Protein AF-A0A7C7RKL3-F1 (afdb_monomer_lite)

Radius of gyration: 15.56 Å; chains: 1; bounding box: 52×34×31 Å

Structure (mmCIF, N/CA/C/O backbone):
data_AF-A0A7C7RKL3-F1
#
_entry.id   AF-A0A7C7RKL3-F1
#
loop_
_atom_site.group_PDB
_atom_site.id
_atom_site.type_symbol
_atom_site.label_atom_id
_atom_site.label_alt_id
_atom_site.label_comp_id
_atom_site.label_asym_id
_atom_site.label_entity_id
_atom_site.label_seq_id
_atom_site.pdbx_PDB_ins_code
_atom_site.Cartn_x
_atom_site.Cartn_y
_atom_site.Cartn_z
_atom_site.occupancy
_atom_site.B_iso_or_equiv
_atom_site.auth_seq_id
_atom_site.auth_comp_id
_atom_site.auth_asym_id
_atom_site.auth_atom_id
_atom_site.pdbx_PDB_model_num
ATOM 1 N N . MET A 1 1 ? -32.865 -13.870 8.752 1.00 42.44 1 MET A N 1
ATOM 2 C CA . MET A 1 1 ? -31.622 -13.382 8.124 1.00 42.44 1 MET A CA 1
ATOM 3 C C . MET A 1 1 ? -31.147 -12.213 8.963 1.00 42.44 1 MET A C 1
ATOM 5 O O . MET A 1 1 ? -31.797 -11.178 8.935 1.00 42.44 1 MET A O 1
ATOM 9 N N . SER A 1 2 ? -30.137 -12.415 9.810 1.00 45.03 2 SER A N 1
ATOM 10 C CA . SER A 1 2 ? -29.565 -11.319 10.596 1.00 45.03 2 SER A CA 1
ATOM 11 C C . SER A 1 2 ? -28.885 -10.349 9.639 1.00 45.03 2 SER A C 1
ATOM 13 O O . SER A 1 2 ? -28.107 -10.783 8.789 1.00 45.03 2 SER A O 1
ATOM 15 N N . SER A 1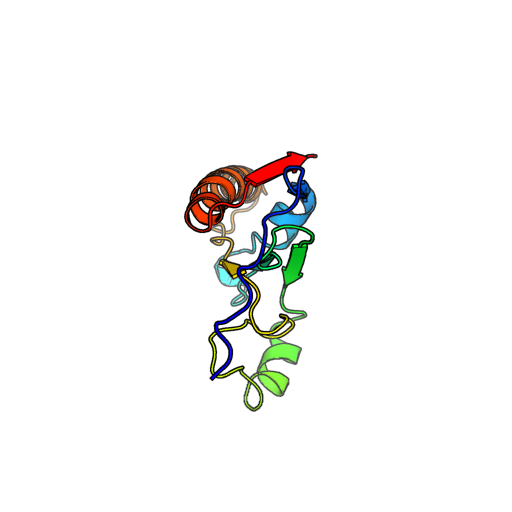 3 ? -29.214 -9.063 9.737 1.00 48.38 3 SER A N 1
ATOM 16 C CA . SER A 1 3 ? -28.476 -8.012 9.040 1.00 48.38 3 SER A CA 1
ATOM 17 C C . SER A 1 3 ? -26.987 -8.164 9.358 1.00 48.38 3 SER A C 1
ATOM 19 O O . SER A 1 3 ? -26.672 -8.392 10.530 1.00 48.38 3 SER A O 1
ATOM 21 N N . PRO A 1 4 ? -26.078 -8.061 8.371 1.00 55.41 4 PRO A N 1
ATOM 22 C CA . PRO A 1 4 ? -24.654 -8.048 8.664 1.00 55.41 4 PRO A CA 1
ATOM 23 C C . PRO A 1 4 ? -24.394 -6.919 9.658 1.00 55.41 4 PRO A C 1
ATOM 25 O O . PRO A 1 4 ? -24.821 -5.778 9.450 1.00 55.41 4 PRO A O 1
ATOM 28 N N . GLU A 1 5 ? -23.784 -7.276 10.783 1.00 65.62 5 GLU A N 1
ATOM 29 C CA . GLU A 1 5 ? -23.384 -6.331 11.813 1.00 65.62 5 GLU A CA 1
ATOM 30 C C . GLU A 1 5 ? -22.536 -5.251 11.134 1.00 65.62 5 GLU A C 1
ATOM 32 O O . GLU A 1 5 ? -21.587 -5.558 10.411 1.00 65.62 5 GLU A O 1
ATOM 37 N N . LYS A 1 6 ? -22.935 -3.982 11.265 1.00 70.25 6 LYS A N 1
ATOM 38 C CA . LYS A 1 6 ? -22.188 -2.883 10.649 1.00 70.25 6 LYS A CA 1
ATOM 39 C C . LYS A 1 6 ? -20.807 -2.845 11.296 1.00 70.25 6 LYS A C 1
ATOM 41 O O . LYS A 1 6 ? -20.705 -2.524 12.477 1.00 70.25 6 LYS A O 1
ATOM 46 N N . ILE A 1 7 ? -19.770 -3.168 10.526 1.00 76.06 7 ILE A N 1
ATOM 47 C CA . ILE A 1 7 ? -18.382 -3.083 10.978 1.00 76.06 7 ILE A CA 1
ATOM 48 C C . ILE A 1 7 ? -18.099 -1.616 11.305 1.00 76.06 7 ILE A C 1
ATOM 50 O O . ILE A 1 7 ? -18.236 -0.741 10.448 1.00 76.06 7 ILE A O 1
ATOM 54 N N . LYS A 1 8 ? -17.781 -1.338 12.570 1.00 79.94 8 LYS A N 1
ATOM 55 C CA . LYS A 1 8 ? -17.426 0.006 13.023 1.00 79.94 8 LYS A CA 1
ATOM 56 C C . LYS A 1 8 ? -15.937 0.236 12.723 1.00 79.94 8 LYS A C 1
ATOM 58 O O . LYS A 1 8 ? -15.138 -0.604 13.128 1.00 79.94 8 LYS A O 1
ATOM 63 N N . PRO A 1 9 ? -15.555 1.351 12.078 1.00 79.06 9 PRO A N 1
ATOM 64 C CA . PRO A 1 9 ? -14.151 1.710 11.901 1.00 79.06 9 PRO A CA 1
ATOM 65 C C . PRO A 1 9 ? -13.417 1.862 13.238 1.00 79.06 9 PRO A C 1
ATOM 67 O O . PRO A 1 9 ? -14.017 2.260 14.244 1.00 79.06 9 PRO A O 1
ATOM 70 N N . ALA A 1 10 ? -12.113 1.592 13.230 1.00 79.31 10 ALA A N 1
ATOM 71 C CA . ALA A 1 10 ? -11.224 1.834 14.357 1.00 79.31 10 ALA A CA 1
ATOM 72 C C . ALA A 1 10 ? -11.249 3.311 14.794 1.00 79.31 10 ALA A C 1
ATOM 74 O O . ALA A 1 10 ? -11.361 4.224 13.978 1.00 79.31 10 ALA A O 1
ATOM 75 N N . ASP A 1 11 ? -11.091 3.560 16.098 1.00 78.50 11 ASP A N 1
ATOM 76 C CA . ASP A 1 11 ? -11.174 4.916 16.666 1.00 78.50 11 ASP A CA 1
ATOM 77 C C . ASP A 1 11 ? -9.961 5.810 16.309 1.00 78.50 11 ASP A C 1
ATOM 79 O O . ASP A 1 11 ? -9.947 6.999 16.634 1.00 78.50 11 ASP A O 1
ATOM 83 N N . LYS A 1 12 ? -8.910 5.256 15.685 1.00 87.44 12 LYS A N 1
ATOM 84 C CA . LYS A 1 12 ? -7.691 5.976 15.278 1.00 87.44 12 LYS A CA 1
ATOM 85 C C . LYS A 1 12 ? -7.217 5.510 13.900 1.00 87.44 12 LYS A C 1
ATOM 87 O O . LYS A 1 12 ? -7.364 4.325 13.607 1.00 87.44 12 LYS A O 1
ATOM 92 N N . PRO A 1 13 ? -6.557 6.385 13.114 1.00 89.75 13 PRO A N 1
ATOM 93 C CA . PRO A 1 13 ? -5.961 5.988 11.845 1.00 89.75 13 PRO A CA 1
ATOM 94 C C . PRO A 1 13 ? -4.941 4.861 12.021 1.00 89.75 13 PRO A C 1
ATOM 96 O O . PRO A 1 13 ? -4.077 4.915 12.908 1.00 89.75 13 PRO A O 1
ATOM 99 N N . LEU A 1 14 ? -5.010 3.865 11.143 1.00 95.06 14 LEU A N 1
ATOM 100 C CA . LEU A 1 14 ? -4.070 2.751 11.126 1.00 95.06 14 LEU A CA 1
ATOM 101 C C . LEU A 1 14 ? -2.685 3.233 10.700 1.00 95.06 14 LEU A C 1
ATOM 103 O O . LEU A 1 14 ? -2.528 3.912 9.687 1.00 95.06 14 LEU A O 1
ATOM 107 N N . LYS A 1 15 ? -1.651 2.857 11.446 1.00 97.69 15 LYS A N 1
ATOM 108 C CA . LYS A 1 15 ? -0.272 3.207 11.094 1.00 97.69 15 LYS A CA 1
ATOM 109 C C . LYS A 1 15 ? 0.306 2.157 10.156 1.00 97.69 15 LYS A C 1
ATOM 111 O O . LYS A 1 15 ? 0.481 1.021 10.578 1.00 97.69 15 LYS A O 1
ATOM 116 N N . VAL A 1 16 ? 0.651 2.548 8.934 1.00 97.69 16 VAL A N 1
ATOM 117 C CA . VAL A 1 16 ? 1.291 1.674 7.939 1.00 97.69 16 VAL A CA 1
ATOM 118 C C . VAL A 1 16 ? 2.740 2.104 7.755 1.00 97.69 16 VAL A C 1
ATOM 120 O O . VAL A 1 16 ? 3.019 3.279 7.519 1.00 97.69 16 VAL A O 1
ATOM 123 N N . LYS A 1 17 ? 3.678 1.162 7.856 1.00 98.12 17 LYS A N 1
ATOM 124 C CA . LYS A 1 17 ? 5.104 1.463 7.688 1.00 98.12 17 LYS A CA 1
ATOM 125 C C . LYS A 1 17 ? 5.474 1.639 6.219 1.00 98.12 17 LYS A C 1
ATOM 127 O O . LYS A 1 17 ? 5.158 0.796 5.379 1.00 98.12 17 LYS A O 1
ATOM 132 N N . LYS A 1 18 ? 6.248 2.677 5.912 1.00 97.62 18 LYS A N 1
ATOM 133 C CA . LYS A 1 18 ? 6.815 2.919 4.581 1.00 97.62 18 LYS A CA 1
ATOM 134 C C . LYS A 1 18 ? 7.753 1.791 4.159 1.00 97.62 18 LYS A C 1
ATOM 136 O O . LYS A 1 18 ? 7.762 1.405 2.993 1.00 97.62 18 LYS A O 1
ATOM 141 N N . SER A 1 19 ? 8.487 1.215 5.111 1.00 97.00 19 SER A N 1
ATOM 142 C CA . SER A 1 19 ? 9.307 0.017 4.891 1.00 97.00 19 SER A CA 1
ATOM 143 C C . SER A 1 19 ? 8.489 -1.204 4.447 1.00 97.00 19 SER A C 1
ATOM 145 O O . SER A 1 19 ? 8.969 -1.992 3.635 1.00 97.00 19 SER A O 1
ATOM 147 N N . ASP A 1 20 ? 7.237 -1.341 4.882 1.00 97.56 20 ASP A N 1
ATOM 148 C CA . ASP A 1 20 ? 6.353 -2.416 4.424 1.00 97.56 20 ASP A CA 1
ATOM 149 C C . ASP A 1 20 ? 5.814 -2.160 3.010 1.00 97.56 20 ASP A C 1
ATOM 151 O O . ASP A 1 20 ? 5.792 -3.082 2.198 1.00 97.56 20 ASP A O 1
ATOM 155 N N . ILE A 1 21 ? 5.505 -0.903 2.665 1.00 97.38 21 ILE A N 1
ATOM 156 C CA . ILE A 1 21 ? 5.184 -0.506 1.278 1.00 97.38 21 ILE A CA 1
ATOM 157 C C . ILE A 1 21 ? 6.384 -0.763 0.355 1.00 97.38 21 ILE A C 1
ATOM 159 O O . ILE A 1 21 ? 6.238 -1.212 -0.781 1.00 97.38 21 ILE A O 1
ATOM 163 N N . PHE A 1 22 ? 7.602 -0.512 0.838 1.00 96.00 22 PHE A N 1
ATOM 164 C CA . PHE A 1 22 ? 8.823 -0.828 0.102 1.00 96.00 22 PHE A CA 1
ATOM 165 C C . PHE A 1 22 ? 8.950 -2.328 -0.167 1.00 96.00 22 PHE A C 1
ATOM 167 O O . PHE A 1 22 ? 9.251 -2.727 -1.293 1.00 96.00 22 PHE A O 1
ATOM 174 N N . ARG A 1 23 ? 8.658 -3.176 0.826 1.00 93.75 23 ARG A N 1
ATOM 175 C CA . ARG A 1 23 ? 8.686 -4.641 0.674 1.00 93.75 23 ARG A CA 1
ATOM 176 C C . ARG A 1 23 ? 7.675 -5.157 -0.351 1.00 93.75 23 ARG A C 1
ATOM 178 O O . ARG A 1 23 ? 7.985 -6.130 -1.030 1.00 93.75 23 ARG A O 1
ATOM 185 N N . THR A 1 24 ? 6.516 -4.516 -0.484 1.00 95.06 24 THR A N 1
ATOM 186 C CA . THR A 1 24 ? 5.476 -4.893 -1.458 1.00 95.06 24 THR A CA 1
ATOM 187 C C . THR A 1 24 ? 5.647 -4.231 -2.825 1.00 95.06 24 THR A C 1
ATOM 189 O O . THR A 1 24 ? 5.044 -4.677 -3.795 1.00 95.06 24 THR A O 1
ATOM 192 N N . THR A 1 25 ? 6.488 -3.200 -2.939 1.00 94.94 25 THR A N 1
ATOM 193 C CA . THR A 1 25 ? 6.832 -2.563 -4.219 1.00 94.94 25 THR A CA 1
ATOM 194 C C . THR A 1 25 ? 7.943 -3.363 -4.898 1.00 94.94 25 THR A C 1
ATOM 196 O O . THR A 1 25 ? 9.134 -3.128 -4.669 1.00 94.94 25 THR A O 1
ATOM 199 N N . LEU A 1 26 ? 7.537 -4.364 -5.678 1.00 92.19 26 LEU A N 1
ATOM 200 C CA . LEU A 1 26 ? 8.421 -5.311 -6.360 1.00 92.19 26 LEU A CA 1
ATOM 201 C C . LEU A 1 26 ? 8.794 -4.845 -7.773 1.00 92.19 26 LEU A C 1
ATOM 203 O O . LEU A 1 26 ? 8.120 -4.001 -8.355 1.00 92.19 26 LEU A O 1
ATOM 207 N N . ALA A 1 27 ? 9.872 -5.405 -8.321 1.00 91.25 27 ALA A N 1
ATOM 208 C CA . ALA A 1 27 ? 10.272 -5.157 -9.702 1.00 91.25 27 ALA A CA 1
ATOM 209 C C . ALA A 1 27 ? 9.277 -5.800 -10.680 1.00 91.25 27 ALA A C 1
ATOM 211 O O . ALA A 1 27 ? 8.834 -6.928 -10.463 1.00 91.25 27 ALA A O 1
ATOM 212 N N . ASP A 1 28 ? 8.964 -5.123 -11.779 1.00 89.56 28 ASP A N 1
ATOM 213 C CA . ASP A 1 28 ? 8.050 -5.612 -12.821 1.00 89.56 28 ASP A CA 1
ATOM 214 C C . ASP A 1 28 ? 8.490 -6.946 -13.457 1.00 89.56 28 ASP A C 1
ATOM 216 O O . ASP A 1 28 ? 7.669 -7.812 -13.766 1.00 89.56 28 ASP A O 1
ATOM 220 N N . ASN A 1 29 ? 9.798 -7.159 -13.576 1.00 85.31 29 ASN A N 1
ATOM 221 C CA . ASN A 1 29 ? 10.390 -8.358 -14.160 1.00 85.31 29 ASN A CA 1
ATOM 222 C C . ASN A 1 29 ? 10.459 -9.564 -13.207 1.00 85.31 29 ASN A C 1
ATOM 224 O O . ASN A 1 29 ? 10.835 -10.657 -13.636 1.00 85.31 29 ASN A O 1
ATOM 228 N N . CYS A 1 30 ? 10.099 -9.406 -11.927 1.00 82.31 30 CYS A N 1
ATOM 229 C CA . CYS A 1 30 ? 10.197 -10.500 -10.962 1.00 82.31 30 CYS A CA 1
ATOM 230 C C . CYS A 1 30 ? 9.014 -11.472 -11.028 1.00 82.31 30 CYS A C 1
ATOM 232 O O . CYS A 1 30 ? 9.057 -12.496 -10.354 1.00 82.31 30 CYS A O 1
ATOM 234 N N . GLY A 1 31 ? 7.964 -11.152 -11.800 1.00 76.38 31 GLY A N 1
ATOM 235 C CA . GLY A 1 31 ? 6.765 -11.977 -11.990 1.00 76.38 31 GLY A CA 1
ATOM 236 C C . GLY A 1 31 ? 5.901 -12.171 -10.734 1.00 76.38 31 GLY A C 1
ATOM 237 O O . GLY A 1 31 ? 5.022 -13.036 -10.713 1.00 76.38 31 GLY A O 1
ATOM 238 N N . ASN A 1 32 ? 6.155 -11.385 -9.686 1.00 82.69 32 ASN A N 1
ATOM 239 C CA . ASN A 1 32 ? 5.419 -11.378 -8.428 1.00 82.69 32 ASN A CA 1
ATOM 240 C C . ASN A 1 32 ? 4.762 -10.012 -8.202 1.00 82.69 32 ASN A C 1
ATOM 242 O O . ASN A 1 32 ? 5.278 -8.984 -8.631 1.00 82.69 32 ASN A O 1
ATOM 246 N N . LEU A 1 33 ? 3.644 -10.018 -7.478 1.00 86.81 33 LEU A N 1
ATOM 247 C CA . LEU A 1 33 ? 2.915 -8.825 -7.050 1.00 86.81 33 LEU A CA 1
ATOM 248 C C . LEU A 1 33 ? 2.925 -8.778 -5.524 1.00 86.81 33 LEU A C 1
ATOM 250 O O . LEU A 1 33 ? 2.806 -9.824 -4.882 1.00 86.81 33 LEU A O 1
ATOM 254 N N . GLY A 1 34 ? 3.101 -7.591 -4.951 1.00 92.25 34 GLY A N 1
ATOM 255 C CA . GLY A 1 34 ? 3.031 -7.378 -3.509 1.00 92.25 34 GLY A CA 1
ATOM 256 C C . GLY A 1 34 ? 1.728 -6.692 -3.119 1.00 92.25 34 GLY A C 1
ATOM 257 O O . GLY A 1 34 ? 1.253 -5.806 -3.826 1.00 92.25 34 GLY A O 1
ATOM 258 N N . TYR A 1 35 ? 1.172 -7.072 -1.971 1.00 95.06 35 TYR A N 1
ATOM 259 C CA . TYR A 1 35 ? -0.081 -6.525 -1.461 1.00 95.06 35 TYR A CA 1
ATOM 260 C C . TYR A 1 35 ? 0.041 -6.085 -0.006 1.00 95.06 35 TYR A C 1
ATOM 262 O O . TYR A 1 35 ? 0.768 -6.683 0.792 1.00 95.06 35 TYR A O 1
ATOM 270 N N . LEU A 1 36 ? -0.745 -5.074 0.346 1.00 96.69 36 LEU A N 1
ATOM 271 C CA . LEU A 1 36 ? -1.088 -4.757 1.727 1.00 96.69 36 LEU A CA 1
ATOM 272 C C . LEU A 1 36 ? -2.531 -5.182 1.972 1.00 96.69 36 LEU A C 1
ATOM 274 O O . LEU A 1 36 ? -3.444 -4.681 1.315 1.00 96.69 36 LEU A O 1
ATOM 278 N N . GLY A 1 37 ? -2.721 -6.117 2.899 1.00 96.19 37 GLY A N 1
ATOM 279 C CA . GLY A 1 37 ? -4.039 -6.499 3.388 1.00 96.19 37 GLY A CA 1
ATOM 280 C C . GLY A 1 37 ? -4.414 -5.637 4.585 1.00 96.19 37 GLY A C 1
ATOM 281 O O . GLY A 1 37 ? -3.654 -5.593 5.549 1.00 96.19 37 GLY A O 1
ATOM 282 N N . ILE A 1 38 ? -5.572 -4.986 4.545 1.00 96.44 38 ILE A N 1
ATOM 283 C CA . ILE A 1 38 ? -6.111 -4.146 5.620 1.00 96.44 38 ILE A CA 1
ATOM 284 C C . ILE A 1 38 ? -7.397 -4.780 6.147 1.00 96.44 38 ILE A C 1
ATOM 286 O O . ILE A 1 38 ? -8.267 -5.179 5.365 1.00 96.44 38 ILE A O 1
ATOM 290 N N . ALA A 1 39 ? -7.504 -4.887 7.472 1.00 95.38 39 ALA A N 1
ATOM 291 C CA . ALA A 1 39 ? -8.697 -5.409 8.122 1.00 95.38 39 ALA A CA 1
ATOM 292 C C . ALA A 1 39 ? -9.929 -4.551 7.761 1.00 95.38 39 ALA A C 1
ATOM 294 O O . ALA A 1 39 ? -9.793 -3.337 7.597 1.00 95.38 39 ALA A O 1
ATOM 295 N N . PRO A 1 40 ? -11.140 -5.129 7.661 1.00 94.44 40 PRO A N 1
ATOM 296 C CA . PRO A 1 40 ? -12.346 -4.381 7.279 1.00 94.44 40 PRO A CA 1
ATOM 297 C C . PRO A 1 40 ? -12.710 -3.216 8.205 1.00 94.44 40 PRO A C 1
ATOM 299 O O . PRO A 1 40 ? -13.391 -2.283 7.795 1.00 94.44 40 PRO A O 1
ATOM 302 N N . ASP A 1 41 ? -12.279 -3.276 9.462 1.00 93.69 41 ASP A N 1
ATOM 303 C CA . ASP A 1 41 ? -12.452 -2.219 10.460 1.00 93.69 41 ASP A CA 1
ATOM 304 C C . ASP A 1 41 ? -11.263 -1.242 10.516 1.00 93.69 41 ASP A C 1
ATOM 306 O O . ASP A 1 41 ? -11.307 -0.261 11.257 1.00 93.69 41 ASP A O 1
ATOM 310 N N . GLY A 1 42 ? -10.196 -1.489 9.750 1.00 93.75 42 GLY A N 1
ATOM 311 C CA . GLY A 1 42 ? -8.960 -0.711 9.779 1.00 93.75 42 GLY A CA 1
ATOM 312 C C . GLY A 1 42 ? -8.142 -0.871 11.064 1.00 93.75 42 GLY A C 1
ATOM 313 O O . GLY A 1 42 ? -7.298 -0.024 11.342 1.00 93.75 42 GLY A O 1
ATOM 314 N N . SER A 1 43 ? -8.371 -1.914 11.866 1.00 94.50 43 SER A N 1
ATOM 315 C CA . SER A 1 43 ? -7.628 -2.138 13.117 1.00 94.50 43 SER A CA 1
ATOM 316 C C . SER A 1 43 ? -6.190 -2.615 12.893 1.00 94.50 43 SER A C 1
ATOM 318 O O . SER A 1 43 ? -5.290 -2.274 13.664 1.00 94.50 43 SER A O 1
ATOM 320 N N . GLU A 1 44 ? -5.965 -3.377 11.823 1.00 96.25 44 GLU A N 1
ATOM 321 C CA . GLU A 1 44 ? -4.707 -4.059 11.536 1.00 96.25 44 GLU A CA 1
ATOM 322 C C . GLU A 1 44 ? -4.399 -4.069 10.033 1.00 96.25 44 GLU A C 1
ATOM 324 O O . GLU A 1 44 ? -5.287 -3.959 9.183 1.00 96.25 44 GLU A O 1
ATOM 329 N N . TYR A 1 45 ? -3.117 -4.241 9.699 1.00 97.31 45 TYR A N 1
ATOM 330 C CA . TYR A 1 45 ? -2.685 -4.584 8.347 1.00 97.31 45 TYR A CA 1
ATOM 331 C C . TYR A 1 45 ? -1.659 -5.716 8.376 1.00 97.31 45 TYR A C 1
ATOM 333 O O . TYR A 1 45 ? -0.980 -5.940 9.380 1.00 97.31 45 TYR A O 1
ATOM 341 N N . HIS A 1 46 ? -1.503 -6.398 7.246 1.00 95.00 46 HIS A N 1
ATOM 342 C CA . HIS A 1 46 ? -0.397 -7.317 7.020 1.00 95.00 46 HIS A CA 1
ATOM 343 C C . HIS A 1 46 ? 0.156 -7.184 5.599 1.00 95.00 46 HIS A C 1
ATOM 345 O O . HIS A 1 46 ? -0.470 -6.637 4.690 1.00 95.00 46 HIS A O 1
ATOM 351 N N . VAL A 1 47 ? 1.372 -7.689 5.431 1.00 94.62 47 VAL A N 1
ATOM 352 C CA . VAL A 1 47 ? 2.145 -7.625 4.194 1.00 94.62 47 VAL A CA 1
ATOM 353 C C . VAL A 1 47 ? 2.089 -8.979 3.503 1.00 94.62 47 VAL A C 1
ATOM 355 O O . VAL A 1 47 ? 2.493 -9.982 4.091 1.00 94.62 47 VAL A O 1
ATOM 358 N N . VAL A 1 48 ? 1.648 -9.000 2.246 1.00 90.69 48 VAL A N 1
ATOM 359 C CA . VAL A 1 48 ? 1.654 -10.197 1.399 1.00 90.69 48 VAL A CA 1
ATOM 360 C C . VAL A 1 48 ? 2.666 -9.989 0.284 1.00 90.69 48 VAL A C 1
ATOM 362 O O . VAL A 1 48 ? 2.480 -9.165 -0.608 1.00 90.69 48 VAL A O 1
ATOM 365 N N . VAL A 1 49 ? 3.757 -10.746 0.330 1.00 84.56 49 VAL A N 1
ATOM 366 C CA . VAL A 1 49 ? 4.781 -10.766 -0.718 1.00 84.56 49 VAL A CA 1
ATOM 367 C C . VAL A 1 49 ? 5.059 -12.231 -1.039 1.00 84.56 49 VAL A C 1
ATOM 369 O O . VAL A 1 49 ? 5.297 -13.002 -0.106 1.00 84.56 49 VAL A O 1
ATOM 372 N N . PRO A 1 50 ? 5.023 -12.658 -2.311 1.00 71.69 50 PRO A N 1
ATOM 373 C CA . PRO A 1 50 ? 5.335 -14.033 -2.659 1.00 71.69 50 PRO A CA 1
ATOM 374 C C . PRO A 1 50 ? 6.765 -14.384 -2.244 1.00 71.69 50 PRO A C 1
ATOM 376 O O . PRO A 1 50 ? 7.711 -13.665 -2.570 1.00 71.69 50 PRO A O 1
ATOM 379 N N . VAL A 1 51 ? 6.922 -15.515 -1.559 1.00 57.34 51 VAL A N 1
ATOM 380 C CA . VAL A 1 51 ? 8.223 -16.163 -1.381 1.00 57.34 51 VAL A CA 1
ATOM 381 C C . VAL A 1 51 ? 8.508 -16.925 -2.670 1.00 57.34 51 VAL A C 1
ATOM 383 O O . VAL A 1 51 ? 7.748 -17.828 -2.996 1.00 57.34 51 VAL A O 1
ATOM 386 N N . ASP A 1 52 ? 9.547 -16.503 -3.391 1.00 54.97 52 ASP A N 1
ATOM 387 C CA . ASP A 1 52 ? 10.151 -17.091 -4.597 1.00 54.97 52 ASP A CA 1
ATOM 388 C C . ASP A 1 52 ? 9.202 -17.724 -5.643 1.00 54.97 52 ASP A C 1
ATOM 390 O O . ASP A 1 52 ? 8.451 -18.674 -5.411 1.00 54.97 52 ASP A O 1
ATOM 394 N N . LEU A 1 53 ? 9.301 -17.245 -6.881 1.00 49.72 53 LEU A N 1
ATOM 395 C CA . LEU A 1 53 ? 8.451 -17.668 -7.992 1.00 49.72 53 LEU A CA 1
ATOM 396 C C . LEU A 1 53 ? 8.577 -19.178 -8.298 1.00 49.72 53 LEU A C 1
ATOM 398 O O . LEU A 1 53 ? 7.626 -19.780 -8.809 1.00 49.72 53 LEU A O 1
ATOM 402 N N . GLN A 1 54 ? 9.697 -19.812 -7.925 1.00 49.09 54 GLN A N 1
ATOM 403 C CA . GLN A 1 54 ? 9.873 -21.267 -8.023 1.00 49.09 54 GLN A CA 1
ATOM 404 C C . GLN A 1 54 ? 9.034 -22.059 -7.004 1.00 49.09 54 GLN A C 1
ATOM 406 O O . GLN A 1 54 ? 8.498 -23.111 -7.353 1.00 49.09 54 GLN A O 1
ATOM 411 N N . LEU A 1 55 ? 8.844 -21.547 -5.785 1.00 52.22 55 LEU A N 1
ATOM 412 C CA . LEU A 1 55 ? 7.978 -22.169 -4.773 1.00 52.22 55 LEU A CA 1
ATOM 413 C C . LEU A 1 55 ? 6.503 -21.870 -5.059 1.00 52.22 55 LEU A C 1
ATOM 415 O O . LEU A 1 55 ? 5.647 -22.753 -4.974 1.00 52.22 55 LEU A O 1
ATOM 419 N N . ALA A 1 56 ? 6.205 -20.642 -5.488 1.00 50.19 56 ALA A N 1
ATOM 420 C CA . ALA A 1 56 ? 4.847 -20.226 -5.795 1.00 50.19 56 ALA A CA 1
ATOM 421 C C . ALA A 1 56 ? 4.256 -20.962 -7.008 1.00 50.19 56 ALA A C 1
ATOM 423 O O . ALA A 1 56 ? 3.080 -21.293 -6.969 1.00 50.19 56 ALA A O 1
ATOM 424 N N . ARG A 1 57 ? 5.015 -21.279 -8.069 1.00 49.47 57 ARG A N 1
ATOM 425 C CA . ARG A 1 57 ? 4.476 -22.041 -9.222 1.00 49.47 57 ARG A CA 1
ATOM 426 C C . ARG A 1 57 ? 4.035 -23.464 -8.860 1.00 49.47 57 ARG A C 1
ATOM 428 O O . ARG A 1 57 ? 3.050 -23.935 -9.419 1.00 49.47 57 ARG A O 1
ATOM 435 N N . GLY A 1 58 ? 4.717 -24.117 -7.917 1.00 49.50 58 GLY A N 1
ATOM 436 C CA . GLY A 1 58 ? 4.333 -25.446 -7.425 1.00 49.50 58 GLY A CA 1
ATOM 437 C C . GLY A 1 58 ? 3.112 -25.435 -6.498 1.00 49.50 58 GLY A C 1
ATOM 438 O O . GLY A 1 58 ? 2.371 -26.411 -6.457 1.00 49.50 58 GLY A O 1
ATOM 439 N N . VAL A 1 59 ? 2.872 -24.325 -5.786 1.00 52.16 59 VAL A N 1
ATOM 440 C CA . VAL A 1 59 ? 1.797 -24.196 -4.781 1.00 52.16 59 VAL A CA 1
ATOM 441 C C . VAL A 1 59 ? 0.555 -23.452 -5.316 1.00 52.16 59 VAL A C 1
ATOM 443 O O . VAL A 1 59 ? -0.569 -23.781 -4.939 1.00 52.16 59 VAL A O 1
ATOM 446 N N . LYS A 1 60 ? 0.720 -22.487 -6.236 1.00 48.41 60 LYS A N 1
ATOM 447 C CA . LYS A 1 60 ? -0.354 -21.633 -6.798 1.00 48.41 60 LYS A CA 1
ATOM 448 C C . LYS A 1 60 ? -1.376 -22.391 -7.646 1.00 48.41 60 LYS A C 1
ATOM 450 O O . LYS A 1 60 ? -2.478 -21.887 -7.817 1.00 48.41 60 LYS A O 1
ATOM 455 N N . ALA A 1 61 ? -1.047 -23.567 -8.178 1.00 48.75 61 ALA A N 1
ATOM 456 C CA . ALA A 1 61 ? -1.914 -24.241 -9.145 1.00 48.75 61 ALA A CA 1
ATOM 457 C C . ALA A 1 61 ? -3.221 -24.813 -8.552 1.00 48.75 61 ALA A C 1
ATOM 459 O O . ALA A 1 61 ? -4.104 -25.169 -9.324 1.00 48.75 61 ALA A O 1
ATOM 460 N N . LEU A 1 62 ? -3.364 -24.919 -7.221 1.00 48.81 62 LEU A N 1
ATOM 461 C CA . LEU A 1 62 ? -4.481 -25.667 -6.616 1.00 48.81 62 LEU A CA 1
ATOM 462 C C . LEU A 1 62 ? -5.323 -24.917 -5.568 1.00 48.81 62 LEU A C 1
ATOM 464 O O . LEU A 1 62 ? -6.407 -25.395 -5.265 1.00 48.81 62 LEU A O 1
ATOM 468 N N . ASN A 1 63 ? -4.889 -23.768 -5.032 1.00 57.25 63 ASN A N 1
ATOM 469 C CA . ASN A 1 63 ? -5.540 -23.140 -3.864 1.00 57.25 63 ASN A CA 1
ATOM 470 C C . ASN A 1 63 ? -5.677 -21.609 -3.967 1.00 57.25 63 ASN A C 1
ATOM 472 O O . ASN A 1 63 ? -5.442 -20.900 -2.987 1.00 57.25 63 ASN A O 1
ATOM 476 N N . GLN A 1 64 ? -5.998 -21.067 -5.143 1.00 61.06 64 GLN A N 1
ATOM 477 C CA . GLN A 1 64 ? -6.303 -19.638 -5.234 1.00 61.06 64 GLN A CA 1
ATOM 478 C C . GLN A 1 64 ? -7.716 -19.388 -4.669 1.00 61.06 64 GLN A C 1
ATOM 480 O O . GLN A 1 64 ? -8.649 -20.053 -5.122 1.00 61.06 64 GLN A O 1
ATOM 485 N N . PRO A 1 65 ? -7.890 -18.494 -3.676 1.00 66.19 65 PRO A N 1
ATOM 486 C CA . PRO A 1 65 ? -9.212 -18.166 -3.145 1.00 66.19 65 PRO A CA 1
ATOM 487 C C . PRO A 1 65 ? -10.151 -17.652 -4.244 1.00 66.19 65 PRO A C 1
ATOM 489 O O . PRO A 1 65 ? -9.735 -16.897 -5.123 1.00 66.19 65 PRO A O 1
ATOM 492 N N . ASP A 1 66 ? -11.421 -18.048 -4.189 1.00 75.06 66 ASP A N 1
ATOM 493 C CA . ASP A 1 66 ? -12.457 -17.693 -5.170 1.00 75.06 66 ASP A CA 1
ATOM 494 C C . ASP A 1 66 ? -13.007 -16.266 -4.999 1.00 75.06 66 ASP A C 1
ATOM 496 O O . ASP A 1 66 ? -13.711 -15.753 -5.867 1.00 75.06 66 ASP A O 1
ATOM 500 N N . ASP A 1 67 ? -12.662 -15.609 -3.895 1.00 76.50 67 ASP A N 1
ATOM 501 C CA . ASP A 1 67 ? -13.120 -14.271 -3.522 1.00 76.50 67 ASP A CA 1
ATOM 502 C C . ASP A 1 67 ? -12.120 -13.151 -3.850 1.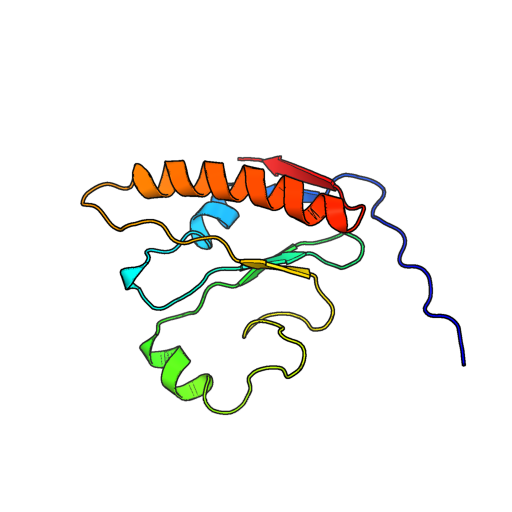00 76.50 67 ASP A C 1
ATOM 504 O O . ASP A 1 67 ? -12.319 -12.004 -3.450 1.00 76.50 67 ASP A O 1
ATOM 508 N N . GLY A 1 68 ? -11.045 -13.472 -4.577 1.00 74.00 68 GLY A N 1
ATOM 509 C CA . GLY A 1 68 ? -10.013 -12.508 -4.962 1.00 74.00 68 GLY A CA 1
ATOM 510 C C . GLY A 1 68 ? -8.968 -12.221 -3.879 1.00 74.00 68 GLY A C 1
ATOM 511 O O . GLY A 1 68 ? -8.092 -11.386 -4.103 1.00 74.00 68 GLY A O 1
ATOM 512 N N . THR A 1 69 ? -9.006 -12.914 -2.734 1.00 85.31 69 THR A N 1
ATOM 513 C CA . THR A 1 69 ? -7.946 -12.831 -1.714 1.00 85.31 69 THR A CA 1
ATOM 514 C C . THR A 1 69 ? -6.609 -13.323 -2.301 1.00 85.31 69 THR A C 1
ATOM 516 O O . THR A 1 69 ? -6.553 -14.425 -2.857 1.00 85.31 69 THR A O 1
ATOM 519 N N . PRO A 1 70 ? -5.503 -12.560 -2.189 1.00 85.38 70 PRO A N 1
ATOM 520 C CA . PRO A 1 70 ? -4.203 -13.016 -2.666 1.00 85.38 70 PRO A CA 1
ATOM 521 C C . PRO A 1 70 ? -3.707 -14.212 -1.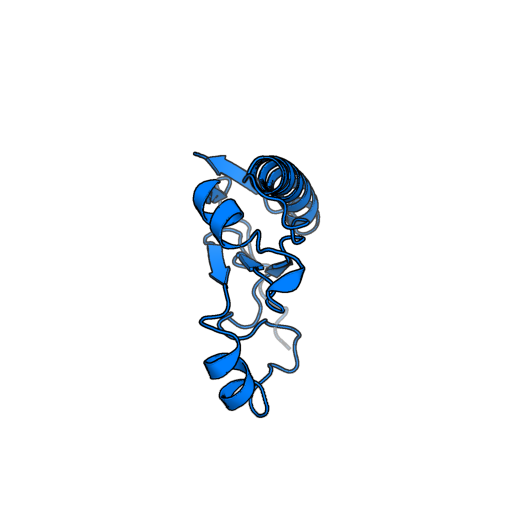844 1.00 85.38 70 PRO A C 1
ATOM 523 O O . PRO A 1 70 ? -4.055 -14.389 -0.677 1.00 85.38 70 PRO A O 1
ATOM 526 N N . PHE A 1 71 ? -2.849 -15.041 -2.439 1.00 80.88 71 PHE A N 1
ATOM 527 C CA . PHE A 1 71 ? -2.257 -16.177 -1.733 1.00 80.88 71 PHE A CA 1
ATOM 528 C C . PHE A 1 71 ? -1.433 -15.700 -0.525 1.00 80.88 71 PHE A C 1
ATOM 530 O O . PHE A 1 71 ? -0.517 -14.895 -0.683 1.00 80.88 71 PHE A O 1
ATOM 537 N N . GLY A 1 72 ? -1.750 -16.214 0.667 1.00 82.50 72 GLY A N 1
ATOM 538 C CA . GLY A 1 72 ? -1.186 -15.745 1.939 1.00 82.50 72 GLY A CA 1
ATOM 539 C C . GLY A 1 72 ? -2.003 -14.645 2.626 1.00 82.50 72 GLY A C 1
ATOM 540 O O . GLY A 1 72 ? -1.623 -14.217 3.711 1.00 82.50 72 GLY A O 1
ATOM 541 N N . GLY A 1 73 ? -3.113 -14.212 2.022 1.00 87.56 73 GLY A N 1
ATOM 542 C CA . GLY A 1 73 ? -4.068 -13.289 2.621 1.00 87.56 73 GLY A CA 1
ATOM 543 C C . GLY A 1 73 ? -5.142 -13.972 3.477 1.00 87.56 73 GLY A C 1
ATOM 544 O O . GLY A 1 73 ? -5.439 -15.160 3.351 1.00 87.56 73 GLY A O 1
ATOM 545 N N . TYR A 1 74 ? -5.759 -13.174 4.337 1.00 90.94 74 TYR A N 1
ATOM 546 C CA . TYR A 1 74 ? -6.983 -13.442 5.080 1.00 90.94 74 TYR A CA 1
ATOM 547 C C . TYR A 1 74 ? -8.245 -13.076 4.288 1.00 90.94 74 TYR A C 1
ATOM 549 O O . TYR A 1 74 ? -8.365 -11.975 3.741 1.00 90.94 74 TYR A O 1
ATOM 557 N N . ARG A 1 75 ? -9.211 -13.997 4.276 1.00 90.12 75 ARG A N 1
ATOM 558 C CA . ARG A 1 75 ? -10.525 -13.825 3.647 1.00 90.12 75 ARG A CA 1
ATOM 559 C C . ARG A 1 75 ? -11.287 -12.640 4.241 1.00 90.12 75 ARG A C 1
ATOM 561 O O . ARG A 1 75 ? -11.304 -12.450 5.455 1.00 90.12 75 ARG A O 1
ATOM 568 N N . GLY A 1 76 ? -11.953 -11.878 3.376 1.00 89.38 76 GLY A N 1
ATOM 569 C CA . GLY A 1 76 ? -12.804 -10.749 3.763 1.00 89.38 76 GLY A CA 1
ATOM 570 C C . GLY A 1 76 ? -12.055 -9.455 4.081 1.00 89.38 76 GLY A C 1
ATOM 571 O O . GLY A 1 76 ? -12.712 -8.462 4.355 1.00 89.38 76 GLY A O 1
ATOM 572 N N . TRP A 1 77 ? -10.720 -9.445 4.031 1.00 94.38 77 TRP A N 1
ATOM 573 C CA . TRP A 1 77 ? -9.904 -8.234 4.163 1.00 94.38 77 TRP A CA 1
ATOM 574 C C . TRP A 1 77 ? -9.827 -7.466 2.839 1.00 94.38 77 TRP A C 1
ATOM 576 O O . TRP A 1 77 ? -10.042 -8.024 1.762 1.00 94.38 77 TRP A O 1
ATOM 586 N N . HIS A 1 78 ? -9.474 -6.184 2.912 1.00 94.19 78 HIS A N 1
ATOM 587 C CA . HIS A 1 78 ? -9.241 -5.353 1.735 1.00 94.19 78 HIS A CA 1
ATOM 588 C C . HIS A 1 78 ? -7.782 -5.465 1.294 1.00 94.19 78 HIS A C 1
ATOM 590 O O . HIS A 1 78 ? -6.884 -5.249 2.103 1.00 94.19 78 HIS A O 1
ATOM 596 N N . TYR A 1 79 ? -7.526 -5.744 0.015 1.00 94.62 79 TYR A N 1
ATOM 597 C CA . TYR A 1 79 ? -6.164 -5.857 -0.515 1.00 94.62 79 TYR A CA 1
ATOM 598 C C . TYR A 1 79 ? -5.850 -4.752 -1.507 1.00 94.62 79 TYR A C 1
ATOM 600 O O . TYR A 1 79 ? -6.493 -4.638 -2.550 1.00 94.62 79 TYR A O 1
ATOM 608 N N . TYR A 1 80 ? -4.814 -3.982 -1.189 1.00 96.00 80 TYR A N 1
ATOM 609 C CA . TYR A 1 80 ? -4.209 -3.031 -2.108 1.00 96.00 80 TYR A CA 1
ATOM 610 C C . TYR A 1 80 ? -3.000 -3.670 -2.782 1.00 96.00 80 TYR A C 1
ATOM 612 O O . TYR A 1 80 ? -2.029 -4.027 -2.109 1.00 96.00 80 TYR A O 1
ATOM 620 N N . GLU A 1 81 ? -3.048 -3.795 -4.104 1.00 95.12 81 GLU A N 1
ATOM 621 C CA . GLU A 1 81 ? -1.897 -4.190 -4.912 1.00 95.12 81 GLU A CA 1
ATOM 622 C C . GLU A 1 81 ? -0.924 -3.017 -5.042 1.00 95.12 81 GLU A C 1
ATOM 624 O O . GLU A 1 81 ? -1.273 -1.946 -5.540 1.00 95.12 81 GLU A O 1
ATOM 629 N N . CYS A 1 82 ? 0.313 -3.211 -4.597 1.00 95.88 82 CYS A N 1
ATOM 630 C CA . CYS A 1 82 ? 1.366 -2.231 -4.809 1.00 95.88 82 CYS A CA 1
ATOM 631 C C . CYS A 1 82 ? 1.873 -2.357 -6.242 1.00 95.88 82 CYS A C 1
ATOM 633 O O . CYS A 1 82 ? 2.459 -3.375 -6.611 1.00 95.88 82 CYS A O 1
ATOM 635 N N . ALA A 1 83 ? 1.671 -1.300 -7.030 1.00 95.19 83 ALA A N 1
ATOM 636 C CA . ALA A 1 83 ? 2.144 -1.262 -8.402 1.00 95.19 83 ALA A CA 1
ATOM 637 C C . ALA A 1 83 ? 3.671 -1.459 -8.432 1.00 95.19 83 ALA A C 1
ATOM 639 O O . ALA A 1 83 ? 4.375 -0.867 -7.596 1.00 95.19 83 ALA A O 1
ATOM 640 N N . PRO A 1 84 ? 4.177 -2.296 -9.355 1.00 93.88 84 PRO A N 1
ATOM 641 C CA . PRO A 1 84 ? 5.595 -2.588 -9.447 1.00 93.88 84 PRO A CA 1
ATOM 642 C C . PRO A 1 84 ? 6.379 -1.369 -9.937 1.00 93.88 84 PRO A C 1
ATOM 644 O O . PRO A 1 84 ? 5.808 -0.413 -10.463 1.00 93.88 84 PRO A O 1
ATOM 647 N N . TYR A 1 85 ? 7.698 -1.414 -9.773 1.00 93.12 85 TYR A N 1
ATOM 648 C CA . TYR A 1 85 ? 8.611 -0.437 -10.365 1.00 93.12 85 TYR A CA 1
ATOM 649 C C . TYR A 1 85 ? 9.361 -1.055 -11.546 1.00 93.12 85 TYR A C 1
ATOM 651 O O . TYR A 1 85 ? 9.617 -2.262 -11.566 1.00 93.12 85 TYR A O 1
ATOM 659 N N . VAL A 1 86 ? 9.738 -0.217 -12.511 1.00 91.44 86 VAL A N 1
ATOM 660 C CA . VAL A 1 86 ? 10.609 -0.624 -13.618 1.00 91.44 86 VAL A CA 1
ATOM 661 C C . VAL A 1 86 ? 12.018 -0.805 -13.065 1.00 91.44 86 VAL A C 1
ATOM 663 O O . VAL A 1 86 ? 12.578 0.120 -12.471 1.00 91.44 86 VAL A O 1
ATOM 666 N N . LYS A 1 87 ? 12.580 -2.014 -13.188 1.00 85.56 87 LYS A N 1
ATOM 667 C CA . LYS A 1 87 ? 13.902 -2.292 -12.616 1.00 85.56 87 LYS A CA 1
ATOM 668 C C . LYS A 1 87 ? 15.006 -1.630 -13.437 1.00 85.56 87 LYS A C 1
ATOM 670 O O . LYS A 1 87 ? 15.290 -2.049 -14.555 1.00 85.56 87 LYS A O 1
ATOM 675 N N . ASN A 1 88 ? 15.694 -0.692 -12.794 1.00 85.69 88 ASN A N 1
ATOM 676 C CA . ASN A 1 88 ? 16.900 -0.042 -13.294 1.00 85.69 88 ASN A CA 1
ATOM 677 C C . ASN A 1 88 ? 18.108 -0.419 -12.408 1.00 85.69 88 ASN A C 1
ATOM 679 O O . ASN A 1 88 ? 17.959 -1.120 -11.395 1.00 85.69 88 ASN A O 1
ATOM 683 N N . ASP A 1 89 ? 19.304 0.043 -12.783 1.00 79.94 89 ASP A N 1
ATOM 684 C CA . ASP A 1 89 ? 20.550 -0.245 -12.054 1.00 79.94 89 ASP A CA 1
ATOM 685 C C . ASP A 1 89 ? 20.559 0.315 -10.619 1.00 79.94 89 ASP A C 1
ATOM 687 O O . ASP A 1 89 ? 21.233 -0.238 -9.750 1.00 79.94 89 ASP A O 1
ATOM 691 N N . ASP A 1 90 ? 19.760 1.347 -10.335 1.00 82.88 90 ASP A N 1
ATOM 692 C CA . ASP A 1 90 ? 19.571 1.907 -8.996 1.00 82.88 90 ASP A CA 1
ATOM 693 C C . ASP A 1 90 ? 18.152 1.672 -8.435 1.00 82.88 90 ASP A C 1
ATOM 695 O O . ASP A 1 90 ? 17.241 1.194 -9.116 1.00 82.88 90 ASP A O 1
ATOM 699 N N . ASP A 1 91 ? 17.979 1.982 -7.148 1.00 83.75 91 ASP A N 1
ATOM 700 C CA . ASP A 1 91 ? 16.706 1.850 -6.430 1.00 83.75 91 ASP A CA 1
ATOM 701 C C . ASP A 1 91 ? 15.884 3.158 -6.414 1.00 83.75 91 ASP A C 1
ATOM 703 O O . ASP A 1 91 ? 14.863 3.237 -5.723 1.00 83.75 91 ASP A O 1
ATOM 707 N N . SER A 1 92 ? 16.284 4.192 -7.169 1.00 89.56 92 SER A N 1
ATOM 708 C CA . SER A 1 92 ? 15.583 5.486 -7.185 1.00 89.56 92 SER A CA 1
ATOM 709 C C . SER A 1 92 ? 14.136 5.337 -7.661 1.00 89.56 92 SER A C 1
ATOM 711 O O . SER A 1 92 ? 13.215 5.823 -6.997 1.00 89.56 92 SER A O 1
ATOM 713 N N . GLU A 1 93 ? 13.921 4.551 -8.718 1.00 92.56 93 GLU A N 1
ATOM 714 C CA . GLU A 1 93 ? 12.591 4.219 -9.234 1.00 92.56 93 GLU A CA 1
ATOM 715 C C . GLU A 1 93 ? 11.745 3.487 -8.198 1.00 92.56 93 GLU A C 1
ATOM 717 O O . GLU A 1 93 ? 10.556 3.761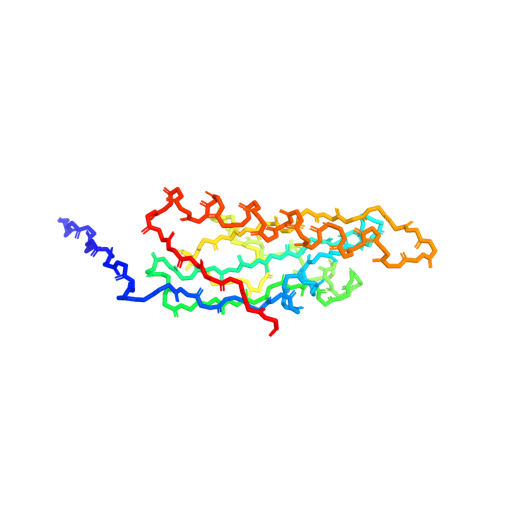 -8.043 1.00 92.56 93 GLU A O 1
ATOM 722 N N . ARG A 1 94 ? 12.356 2.590 -7.415 1.00 94.69 94 ARG A N 1
ATOM 723 C CA . ARG A 1 94 ? 11.640 1.882 -6.353 1.00 94.69 94 ARG A CA 1
ATOM 724 C C . ARG A 1 94 ? 11.190 2.849 -5.266 1.00 94.69 94 ARG A C 1
ATOM 726 O O . ARG A 1 94 ? 10.042 2.786 -4.836 1.00 94.69 94 ARG A O 1
ATOM 733 N N . HIS A 1 95 ? 12.052 3.766 -4.830 1.00 95.38 95 HIS A N 1
ATOM 734 C CA . HIS A 1 95 ? 11.689 4.779 -3.835 1.00 95.38 95 HIS A CA 1
ATOM 735 C C . HIS A 1 95 ? 10.605 5.743 -4.338 1.00 95.38 95 HIS A C 1
ATOM 737 O O . HIS A 1 95 ? 9.686 6.094 -3.583 1.00 95.38 95 HIS A O 1
ATOM 743 N N . GLN A 1 96 ? 10.675 6.135 -5.610 1.00 96.25 96 GLN A N 1
ATOM 744 C CA . GLN A 1 96 ? 9.639 6.938 -6.250 1.00 96.25 96 GLN A CA 1
ATOM 745 C C . GLN A 1 96 ? 8.312 6.171 -6.296 1.00 96.25 96 GLN A C 1
ATOM 747 O O . GLN A 1 96 ? 7.276 6.696 -5.878 1.00 96.25 96 GLN A O 1
ATOM 752 N N . GLN A 1 97 ? 8.347 4.901 -6.698 1.00 97.31 97 GLN A N 1
ATOM 753 C CA . GLN A 1 97 ? 7.167 4.047 -6.761 1.00 97.31 97 GLN A CA 1
ATOM 754 C C . GLN A 1 97 ? 6.567 3.774 -5.377 1.00 97.31 97 GLN A C 1
ATOM 756 O O . GLN A 1 97 ? 5.349 3.774 -5.233 1.00 97.31 97 GLN A O 1
ATOM 761 N N . VAL A 1 98 ? 7.383 3.637 -4.328 1.00 97.62 98 VAL A N 1
ATOM 762 C CA . VAL A 1 98 ? 6.909 3.545 -2.935 1.00 97.62 98 VAL A CA 1
ATOM 763 C C . VAL A 1 98 ? 6.146 4.797 -2.522 1.00 97.62 98 VAL A C 1
ATOM 765 O O . VAL A 1 98 ? 5.110 4.699 -1.868 1.00 97.62 98 VAL A O 1
ATOM 768 N N . THR A 1 99 ? 6.620 5.974 -2.928 1.00 97.88 99 THR A N 1
ATOM 769 C CA . THR A 1 99 ? 5.930 7.241 -2.653 1.00 97.88 99 THR A CA 1
ATOM 770 C C . THR A 1 99 ? 4.589 7.305 -3.390 1.00 97.88 99 THR A C 1
ATOM 772 O O . THR A 1 99 ? 3.574 7.687 -2.802 1.00 97.88 99 THR A O 1
ATOM 775 N N . THR A 1 100 ? 4.555 6.860 -4.648 1.00 98.12 100 THR A N 1
ATOM 776 C CA . THR A 1 100 ? 3.320 6.738 -5.436 1.0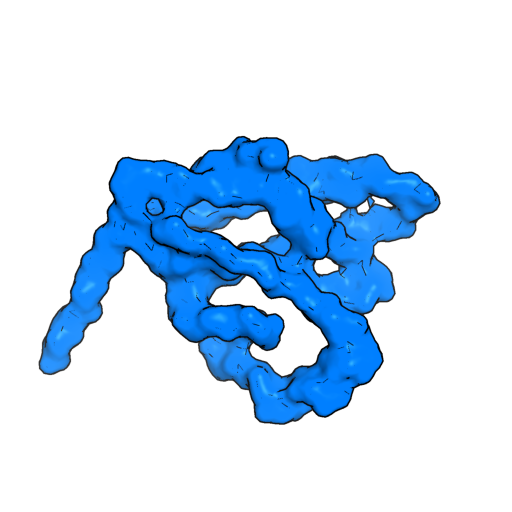0 98.12 100 THR A CA 1
ATOM 777 C C . THR A 1 100 ? 2.339 5.753 -4.797 1.00 98.12 100 THR A C 1
ATOM 779 O O . THR A 1 100 ? 1.182 6.107 -4.566 1.00 98.12 100 THR A O 1
ATOM 782 N N . ASN A 1 101 ? 2.801 4.554 -4.436 1.00 98.31 101 ASN A N 1
ATOM 783 C CA . ASN A 1 101 ? 1.996 3.526 -3.782 1.00 98.31 101 ASN A CA 1
ATOM 784 C C . ASN A 1 101 ? 1.448 4.008 -2.434 1.00 98.31 101 ASN A C 1
ATOM 786 O O . ASN A 1 101 ? 0.275 3.796 -2.159 1.00 98.31 101 ASN A O 1
ATOM 790 N N . ALA A 1 102 ? 2.238 4.720 -1.626 1.00 98.19 102 ALA A N 1
ATOM 791 C CA . ALA A 1 102 ? 1.780 5.293 -0.359 1.00 98.19 102 ALA A CA 1
ATOM 792 C C . ALA A 1 102 ? 0.624 6.294 -0.544 1.00 98.19 102 ALA A C 1
ATOM 794 O O . ALA A 1 102 ? -0.372 6.256 0.188 1.00 98.19 102 ALA A O 1
ATOM 795 N N . LYS A 1 103 ? 0.729 7.171 -1.550 1.00 98.12 103 LYS A N 1
ATOM 796 C CA . LYS A 1 103 ? -0.326 8.139 -1.883 1.00 98.12 103 LYS A CA 1
ATOM 797 C C . LYS A 1 103 ? -1.597 7.436 -2.362 1.00 98.12 103 LYS A C 1
ATOM 799 O O . LYS A 1 103 ? -2.684 7.739 -1.874 1.00 98.12 103 LYS A O 1
ATOM 804 N N . LEU A 1 104 ? -1.460 6.500 -3.298 1.00 98.25 104 LEU A N 1
ATOM 805 C CA . LEU A 1 104 ? -2.590 5.775 -3.879 1.00 98.25 104 LEU A CA 1
ATOM 806 C C . LEU A 1 104 ? -3.272 4.855 -2.863 1.00 98.25 104 LEU A C 1
ATOM 808 O O . LEU A 1 104 ? -4.496 4.836 -2.814 1.00 98.25 104 LEU A O 1
ATOM 812 N N . LEU A 1 105 ? -2.508 4.185 -1.999 1.00 97.88 105 LEU A N 1
ATOM 813 C CA . LEU A 1 105 ? -3.030 3.398 -0.882 1.00 97.88 105 LEU A CA 1
ATOM 814 C C . LEU A 1 105 ? -3.918 4.253 0.032 1.00 97.88 105 LEU A C 1
ATOM 816 O O . LEU A 1 105 ? -5.020 3.837 0.383 1.00 97.88 105 LEU A O 1
ATOM 820 N N . THR A 1 106 ? -3.459 5.460 0.379 1.00 97.06 106 THR A N 1
ATOM 821 C CA . THR A 1 106 ? -4.222 6.394 1.224 1.00 97.06 106 THR A CA 1
ATOM 822 C C . THR A 1 106 ? -5.534 6.810 0.553 1.00 97.06 106 THR A C 1
ATOM 824 O O . THR A 1 106 ? -6.574 6.841 1.201 1.00 97.06 106 THR A O 1
ATOM 827 N N . MET A 1 107 ? -5.518 7.089 -0.753 1.00 96.81 107 MET A N 1
ATOM 828 C CA . MET A 1 107 ? -6.736 7.435 -1.500 1.00 96.81 107 MET A CA 1
ATOM 829 C C . MET A 1 107 ? -7.687 6.243 -1.655 1.00 96.81 107 MET A C 1
ATOM 831 O O . MET A 1 107 ? -8.903 6.403 -1.606 1.00 96.81 107 MET A O 1
ATOM 835 N N . TRP A 1 108 ? -7.139 5.048 -1.866 1.00 97.19 108 TRP A N 1
ATOM 836 C CA . TRP A 1 108 ? -7.904 3.822 -2.049 1.00 97.19 108 TRP A CA 1
ATOM 837 C C . TRP A 1 108 ? -8.623 3.413 -0.760 1.00 97.19 108 TRP A C 1
ATOM 839 O O . TRP A 1 108 ? -9.819 3.139 -0.795 1.00 97.19 108 TRP A O 1
ATOM 849 N N . ILE A 1 109 ? -7.945 3.446 0.391 1.00 95.44 109 ILE A N 1
ATOM 850 C CA . ILE A 1 109 ? -8.527 2.980 1.660 1.00 95.44 109 ILE A CA 1
ATOM 851 C C . ILE A 1 109 ? -9.653 3.897 2.172 1.00 95.44 109 ILE A C 1
ATOM 853 O O . ILE A 1 109 ? -10.618 3.433 2.780 1.00 95.44 109 ILE A O 1
ATOM 857 N N . GLN A 1 110 ? -9.600 5.185 1.818 1.00 94.75 110 GLN A N 1
ATOM 858 C CA . GLN A 1 110 ? -10.662 6.159 2.094 1.00 94.75 110 GLN A CA 1
ATOM 859 C C . GLN A 1 110 ? -11.991 5.813 1.411 1.00 94.75 110 GLN A C 1
ATOM 861 O O . GLN A 1 110 ? -13.049 6.177 1.923 1.00 94.75 110 GLN A O 1
ATOM 866 N N . GLN A 1 111 ? -11.972 5.071 0.298 1.00 94.62 111 GLN A N 1
ATOM 867 C CA . GLN A 1 111 ? -13.194 4.614 -0.379 1.00 94.62 111 GLN A CA 1
ATOM 868 C C . GLN A 1 111 ? -14.014 3.650 0.491 1.00 94.62 111 GLN A C 1
ATOM 870 O O . GLN A 1 111 ? -15.219 3.512 0.288 1.00 94.62 111 GLN A O 1
ATOM 875 N N . PHE A 1 112 ? -13.377 3.030 1.488 1.00 91.44 112 PHE A N 1
ATOM 876 C CA . PHE A 1 112 ? -14.006 2.145 2.467 1.00 91.44 112 PHE A CA 1
ATOM 877 C C . PHE A 1 112 ? -14.369 2.868 3.775 1.00 91.44 112 PHE A C 1
ATOM 879 O O . PHE A 1 112 ? -14.816 2.230 4.723 1.00 91.44 112 PHE A O 1
ATOM 886 N N . GLY A 1 113 ? -14.185 4.193 3.849 1.00 93.44 113 GLY A N 1
ATOM 887 C CA . GLY A 1 113 ? -14.406 4.969 5.075 1.00 93.44 113 GLY A CA 1
ATOM 888 C C . GLY A 1 113 ? -13.351 4.725 6.157 1.00 93.44 113 GLY A C 1
ATOM 889 O O . GLY A 1 113 ? -13.614 4.969 7.333 1.00 93.44 113 GLY A O 1
ATOM 890 N N . LEU A 1 114 ? -12.177 4.227 5.763 1.00 93.88 114 LEU A N 1
ATOM 891 C CA . LEU A 1 114 ? -11.048 3.944 6.641 1.00 93.88 114 LEU A CA 1
ATOM 892 C C . LEU A 1 114 ? -9.940 4.986 6.443 1.00 93.88 114 LEU A C 1
ATOM 894 O O . LEU A 1 114 ? -9.763 5.540 5.356 1.00 93.88 114 LEU A O 1
ATOM 898 N N . GLU A 1 115 ? -9.160 5.226 7.494 1.00 94.19 115 GLU A N 1
ATOM 899 C CA . GLU A 1 115 ? -8.045 6.172 7.480 1.00 94.19 115 GLU A CA 1
ATOM 900 C C . GLU A 1 115 ? -6.738 5.490 7.877 1.00 94.19 115 GLU A C 1
ATOM 902 O O . GLU A 1 115 ? -6.690 4.681 8.806 1.00 94.19 115 GLU A O 1
ATOM 907 N N . ILE A 1 116 ? -5.654 5.863 7.193 1.00 95.25 116 ILE A N 1
ATOM 908 C CA . ILE A 1 116 ? -4.304 5.392 7.500 1.00 95.25 116 ILE A CA 1
ATOM 909 C C . ILE A 1 116 ? -3.340 6.568 7.640 1.00 95.25 116 ILE A C 1
ATOM 911 O O . ILE A 1 116 ? -3.545 7.644 7.082 1.00 95.25 116 ILE A O 1
ATOM 915 N N . THR A 1 117 ? -2.248 6.351 8.361 1.00 97.00 117 THR A N 1
ATOM 916 C CA . THR A 1 117 ? -1.098 7.255 8.420 1.00 97.00 117 THR A CA 1
ATOM 917 C C . THR A 1 117 ? 0.153 6.480 8.048 1.00 97.00 117 THR A C 1
ATOM 919 O O . THR A 1 117 ? 0.441 5.439 8.642 1.00 97.00 117 THR A O 1
ATOM 922 N N . ILE A 1 118 ? 0.911 6.999 7.085 1.00 97.62 118 ILE A N 1
ATOM 923 C CA . ILE A 1 118 ? 2.197 6.414 6.713 1.00 97.62 118 ILE A CA 1
ATOM 924 C C . ILE A 1 118 ? 3.261 6.892 7.697 1.00 97.62 118 ILE A C 1
ATOM 926 O O . ILE A 1 118 ? 3.416 8.093 7.911 1.00 97.62 118 ILE A O 1
ATOM 930 N N . ILE A 1 119 ? 3.973 5.943 8.293 1.00 97.69 119 ILE A N 1
ATOM 931 C CA . ILE A 1 119 ? 5.097 6.180 9.206 1.00 97.69 119 ILE A CA 1
ATOM 932 C C . ILE A 1 119 ? 6.379 5.609 8.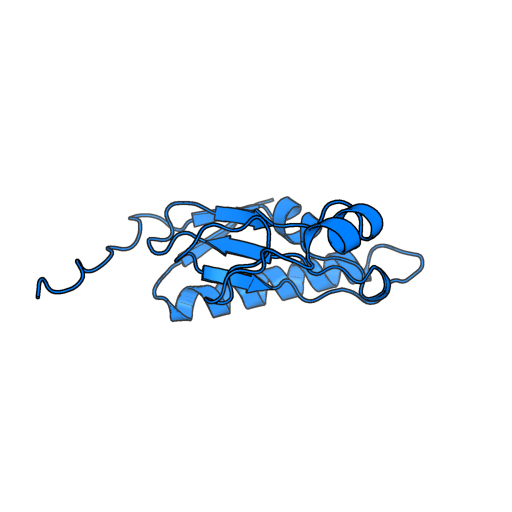599 1.00 97.69 119 ILE A C 1
ATOM 934 O O . ILE A 1 119 ? 6.301 4.690 7.784 1.00 97.69 119 ILE A O 1
ATOM 938 N N . ASP A 1 120 ? 7.541 6.137 8.978 1.00 93.25 120 ASP A N 1
ATOM 939 C CA . ASP A 1 120 ? 8.837 5.614 8.517 1.00 93.25 120 ASP A CA 1
ATOM 940 C C . ASP A 1 120 ? 9.143 4.206 9.071 1.00 93.25 120 ASP A C 1
ATOM 942 O O . ASP A 1 120 ? 8.880 3.953 10.273 1.00 93.25 120 ASP A O 1
#

Secondary structure (DSSP, 8-state):
-PPPP-PPPPSSPEEEEHHHHHHH--BGGGS--EEEEE-TTSS-EEEE--S-HHHHHHHTTT---TTSPPTTPPTT-EEEEE--B---SSSHHHHHHHHHHHHHHHHHHHTTT--EEEE-

Foldseek 3Di:
DDDPDPQAADPDAAEDELVLLLQQQAAPVQPWWKKWWAALNRPDIDIDTDDHPVVCVVVVPPDDDPQNAGVVGDPPTDIDIQHYFHDDPDCPRSSVSSVVSVVVVQVVVVVSVHGHDYDD

pLDDT: mean 84.79, std 15.96, range [42.44, 98.31]

Sequence (120 aa):
MSSPEKIKPADKPLKVKKSDIFRTTLADNCGNLGYLGIAPDGSEYHVVVPVDLQLARGVKALNQPDDGTPFGGYRGWHYYECAPYVKNDDDSERHQQVTTNAKLLTMWIQQFGLEITIID